Protein AF-0000000087654681 (afdb_homodimer)

Sequence (134 aa):
MSSDILIRLSTLETQLVHTNEKVKMREHVIEQLEEEIQAKEQLIYEQGHLIHILESENKFDEVSWHFMSSDILIRLSTLETQLVHTNEKVKMREHVIEQLEEEIQAKEQLIYEQGHLIHILESENKFDEVSWHF

pLDDT: mean 91.67, std 12.68, range [51.16, 98.94]
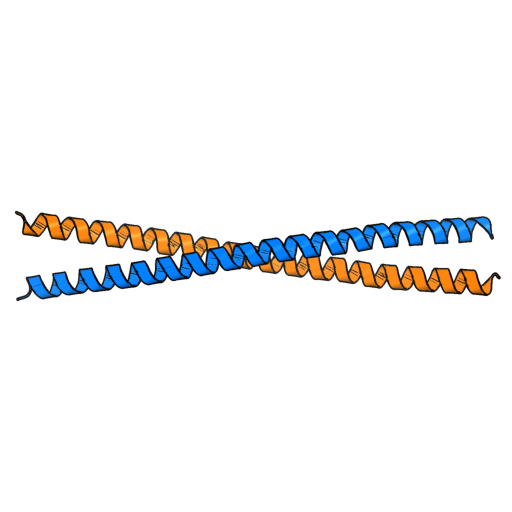
Solvent-accessible surface area (backbone atoms only — not comparable to full-atom values): 7148 Å² total; per-residue (Å²): 111,72,64,57,54,51,52,50,44,51,51,45,52,53,51,38,54,52,46,51,48,49,38,53,51,48,51,52,50,44,52,53,52,50,51,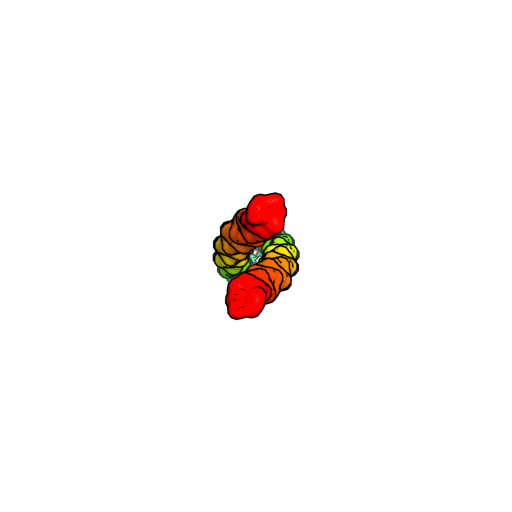49,44,50,55,50,51,51,50,44,50,54,48,50,52,50,45,52,55,51,55,56,55,52,54,53,53,57,54,54,71,76,98,110,70,64,57,53,51,51,48,44,52,50,46,53,52,50,38,54,52,46,52,49,50,37,54,51,46,52,51,50,43,53,52,50,52,52,50,45,51,55,51,52,51,50,44,50,54,48,50,51,51,44,52,55,51,53,54,55,52,55,53,51,58,51,54,70,73,99

Secondary structure (DSSP, 8-state):
-HHHHHHHHHHHHHHHHHHHHHHHHHHHHHHHHHHHHHHHHHHHHHHHHHHHHHHHHHHHHHHHHH-/-HHHHHHHHHHHHHHHHHHHHHHHHHHHHHHHHHHHHHHHHHHHHHHHHHHHHHHHHHHHHHHHHH-

Foldseek 3Di:
DVVVVVVVVVVVVVVVVVVVVVVVVVVVVVVVVVVVVVVVVVVVVVVVVVVVVVVVVVVVVVVVVVD/DVVVVVVVVVVVVVVVVVVVVVVVVVVVVVVVVVVVVVVVVVVVVVVVVVVVVVVVVVVVVVVVVVD

Organism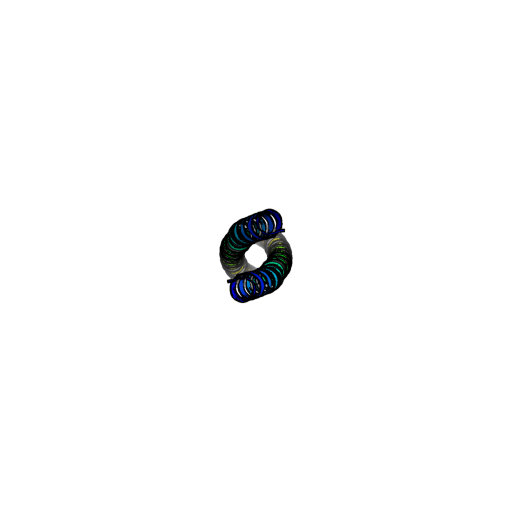: Ancylostoma caninum (NCBI:txid29170)

Radius of gyration: 29.36 Å; Cα contacts (8 Å, |Δi|>4): 73; chains: 2; bounding box: 16×93×55 Å

Structure (mmCIF, N/CA/C/O backbone):
data_AF-0000000087654681-model_v1
#
loop_
_entity.id
_entity.type
_entity.pdbx_description
1 polymer 'BMERB domain-containing protein'
#
loop_
_atom_site.group_PDB
_atom_site.id
_atom_site.type_symbol
_atom_site.label_atom_id
_atom_site.label_alt_id
_atom_site.label_comp_id
_atom_site.label_asym_id
_atom_site.label_entity_id
_atom_site.label_seq_id
_atom_site.pdbx_PDB_ins_code
_atom_site.Cartn_x
_atom_site.Cartn_y
_atom_site.Cartn_z
_atom_site.occupancy
_atom_site.B_iso_or_equiv
_atom_site.auth_seq_id
_atom_site.auth_comp_id
_atom_site.auth_asym_id
_atom_site.auth_atom_id
_atom_site.pdbx_PDB_model_num
ATOM 1 N N . MET A 1 1 ? 9.055 -44.219 -16.422 1 66.38 1 MET A N 1
ATOM 2 C CA . MET A 1 1 ? 8.695 -43.094 -17.266 1 66.38 1 MET A CA 1
ATOM 3 C C . MET A 1 1 ? 7.336 -42.531 -16.859 1 66.38 1 MET A C 1
ATOM 5 O O . MET A 1 1 ? 7.207 -41.312 -16.594 1 66.38 1 MET A O 1
ATOM 9 N N . SER A 1 2 ? 6.387 -43.406 -16.594 1 78.25 2 SER A N 1
ATOM 10 C CA . SER A 1 2 ? 5.031 -43 -16.25 1 78.25 2 SER A CA 1
ATOM 11 C C . SER A 1 2 ? 4.961 -42.469 -14.82 1 78.25 2 SER A C 1
ATOM 13 O O . SER A 1 2 ? 4.332 -41.438 -14.578 1 78.25 2 SER A O 1
ATOM 15 N N . SER A 1 3 ? 5.91 -43 -13.992 1 85.75 3 SER A N 1
ATOM 16 C CA . SER A 1 3 ? 5.879 -42.594 -12.594 1 85.75 3 SER A CA 1
ATOM 17 C C . SER A 1 3 ? 6.48 -41.219 -12.422 1 85.75 3 SER A C 1
ATOM 19 O O . SER A 1 3 ? 5.957 -40.375 -11.656 1 85.75 3 SER A O 1
ATOM 21 N N . ASP A 1 4 ? 7.445 -40.938 -13.234 1 89.19 4 ASP A N 1
ATOM 22 C CA . ASP A 1 4 ? 8.133 -39.656 -13.141 1 89.19 4 ASP A CA 1
ATOM 23 C C . ASP A 1 4 ? 7.219 -38.5 -13.586 1 89.19 4 ASP A C 1
ATOM 25 O O . ASP A 1 4 ? 7.211 -37.438 -12.977 1 89.19 4 ASP A O 1
ATOM 29 N N . ILE A 1 5 ? 6.492 -38.75 -14.586 1 92.31 5 ILE A N 1
ATOM 30 C CA . ILE A 1 5 ? 5.598 -37.75 -15.133 1 92.31 5 ILE A CA 1
ATOM 31 C C . ILE A 1 5 ? 4.488 -37.438 -14.133 1 92.31 5 ILE A C 1
ATOM 33 O O . ILE A 1 5 ? 4.074 -36.281 -13.977 1 92.31 5 ILE A O 1
ATOM 37 N N . LEU A 1 6 ? 4.039 -38.438 -13.516 1 92.25 6 LEU A N 1
ATOM 38 C CA . LEU A 1 6 ? 2.988 -38.281 -12.523 1 92.25 6 LEU A CA 1
ATOM 39 C C . LEU A 1 6 ? 3.5 -37.469 -11.32 1 92.25 6 LEU A C 1
ATOM 41 O O . LEU A 1 6 ? 2.768 -36.688 -10.742 1 92.25 6 LEU A O 1
ATOM 45 N N . ILE A 1 7 ? 4.691 -37.781 -10.891 1 95.25 7 ILE A N 1
ATOM 46 C CA . ILE A 1 7 ? 5.32 -37.062 -9.797 1 95.25 7 ILE A CA 1
ATOM 47 C C . ILE A 1 7 ? 5.48 -35.594 -10.172 1 95.25 7 ILE A C 1
ATOM 49 O O . ILE A 1 7 ? 5.188 -34.688 -9.375 1 95.25 7 ILE A O 1
ATOM 53 N N . ARG A 1 8 ? 5.906 -35.375 -11.398 1 96.38 8 ARG A N 1
ATOM 54 C CA . ARG A 1 8 ? 6.078 -34 -11.883 1 96.38 8 ARG A CA 1
ATOM 55 C C . ARG A 1 8 ? 4.742 -33.281 -11.93 1 96.38 8 ARG A C 1
ATOM 57 O O . ARG A 1 8 ? 4.66 -32.094 -11.555 1 96.38 8 ARG A O 1
ATOM 64 N N . LEU A 1 9 ? 3.785 -33.906 -12.352 1 95.88 9 LEU A N 1
ATOM 65 C CA . LEU A 1 9 ? 2.441 -33.344 -12.406 1 95.88 9 LEU A CA 1
ATOM 66 C C . LEU A 1 9 ? 1.966 -32.938 -11.016 1 95.88 9 LEU A C 1
ATOM 68 O O . LEU A 1 9 ? 1.479 -31.828 -10.82 1 95.88 9 L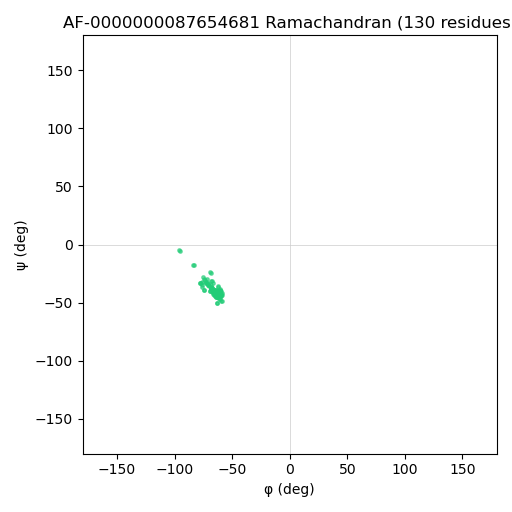EU A O 1
ATOM 72 N N . SER A 1 10 ? 2.129 -33.812 -10.109 1 95.88 10 SER A N 1
ATOM 73 C CA . SER A 1 10 ? 1.725 -33.562 -8.734 1 95.88 10 SER A CA 1
ATOM 74 C C . SER A 1 10 ? 2.49 -32.406 -8.133 1 95.88 10 SER A C 1
ATOM 76 O O . SER A 1 10 ? 1.916 -31.578 -7.422 1 95.88 10 SER A O 1
ATOM 78 N N . THR A 1 11 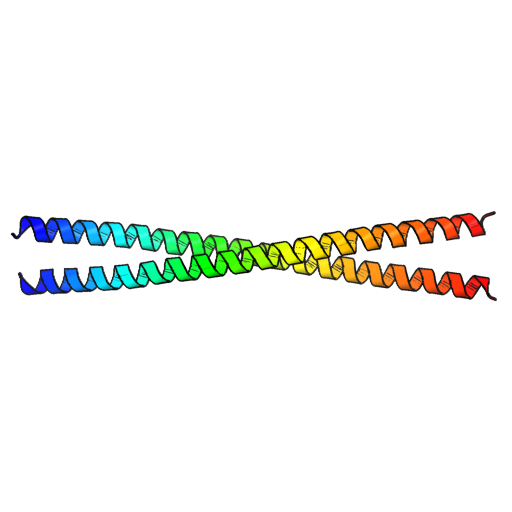? 3.738 -32.344 -8.43 1 97.81 11 THR A N 1
ATOM 79 C CA . THR A 1 11 ? 4.582 -31.25 -7.934 1 97.81 11 THR A CA 1
ATOM 80 C C . THR A 1 11 ? 4.121 -29.906 -8.492 1 97.81 11 THR A C 1
ATOM 82 O O . THR A 1 11 ? 4.004 -28.938 -7.746 1 97.81 11 THR A O 1
ATOM 85 N N . LEU A 1 12 ? 3.826 -29.875 -9.75 1 97.81 12 LEU A N 1
ATOM 86 C CA . LEU A 1 12 ? 3.383 -28.641 -10.391 1 97.81 12 LEU A CA 1
ATOM 87 C C . LEU A 1 12 ? 2.035 -28.188 -9.828 1 97.81 12 LEU A C 1
ATOM 89 O O . LEU A 1 12 ? 1.812 -27 -9.617 1 97.81 12 LEU A O 1
ATOM 93 N N . GLU A 1 13 ? 1.193 -29.125 -9.586 1 98.06 13 GLU A N 1
ATOM 94 C CA . GLU A 1 13 ? -0.108 -28.797 -9.008 1 98.06 13 GLU A CA 1
ATOM 95 C C . GLU A 1 13 ? 0.042 -28.188 -7.617 1 98.06 13 GLU A C 1
ATOM 97 O O . GLU A 1 13 ? -0.612 -27.188 -7.301 1 98.06 13 GLU A O 1
ATOM 102 N N . THR A 1 14 ? 0.874 -28.734 -6.84 1 98.62 14 THR A N 1
ATOM 103 C CA . THR A 1 14 ? 1.128 -28.234 -5.496 1 98.62 14 THR A CA 1
ATOM 104 C C . THR A 1 14 ? 1.744 -26.844 -5.547 1 98.62 14 THR A C 1
ATOM 106 O O . THR A 1 14 ? 1.347 -25.953 -4.793 1 98.62 14 THR A O 1
ATOM 109 N N . GLN A 1 15 ? 2.707 -26.625 -6.418 1 98.75 15 GLN A N 1
ATOM 110 C CA . GLN A 1 15 ? 3.336 -25.328 -6.582 1 98.75 15 GLN A CA 1
ATOM 111 C C . GLN A 1 15 ? 2.318 -24.266 -7.012 1 98.75 15 GLN A C 1
ATOM 113 O O . GLN A 1 15 ? 2.346 -23.141 -6.531 1 98.75 15 GLN A O 1
ATOM 118 N N . LEU A 1 16 ? 1.478 -24.734 -7.887 1 98.75 16 LEU A N 1
ATOM 119 C CA . LEU A 1 16 ? 0.467 -23.797 -8.375 1 98.75 16 LEU A CA 1
ATOM 120 C C . LEU A 1 16 ? -0.476 -23.375 -7.246 1 98.75 16 LEU A C 1
ATOM 122 O O . LEU A 1 16 ? -0.816 -22.203 -7.117 1 98.75 16 LEU A O 1
ATOM 126 N N . VAL A 1 17 ? -0.876 -24.266 -6.418 1 98.69 17 VAL A N 1
ATOM 127 C CA . VAL A 1 17 ? -1.729 -23.969 -5.273 1 98.69 17 VAL A CA 1
ATOM 128 C C . VAL A 1 17 ? -1.015 -22.984 -4.34 1 98.69 17 VAL A C 1
ATOM 130 O O . VAL A 1 17 ? -1.595 -21.984 -3.924 1 98.69 17 VAL A O 1
ATOM 133 N N . HIS A 1 18 ? 0.226 -23.234 -4.09 1 98.81 18 HIS A N 1
ATOM 134 C CA . HIS A 1 18 ? 1.007 -22.391 -3.189 1 98.81 18 HIS A CA 1
ATOM 135 C C . HIS A 1 18 ? 1.192 -20.984 -3.764 1 98.81 18 HIS A C 1
ATOM 137 O O . HIS A 1 18 ? 1.046 -20 -3.049 1 98.81 18 HIS A O 1
ATOM 143 N N . THR A 1 19 ? 1.454 -20.938 -4.977 1 98.88 19 THR A N 1
ATOM 144 C CA . THR A 1 19 ? 1.671 -19.641 -5.609 1 98.88 19 THR A CA 1
ATOM 145 C C . THR A 1 19 ? 0.372 -18.844 -5.664 1 98.88 19 THR A C 1
ATOM 147 O O . THR A 1 19 ? 0.38 -17.625 -5.488 1 98.88 19 THR A O 1
ATOM 150 N N . ASN A 1 20 ? -0.708 -19.516 -5.891 1 98.75 20 ASN A N 1
ATOM 151 C CA . ASN A 1 20 ? -2.004 -18.844 -5.844 1 98.75 20 ASN A CA 1
ATOM 152 C C . ASN A 1 20 ? -2.297 -18.281 -4.457 1 98.75 20 ASN A C 1
ATOM 154 O O . ASN A 1 20 ? -2.869 -17.188 -4.328 1 98.75 20 ASN A O 1
ATOM 158 N N . GLU A 1 21 ? -1.883 -18.969 -3.498 1 98.81 21 GLU A N 1
ATOM 159 C CA . GLU A 1 21 ? -2.039 -18.469 -2.135 1 98.81 21 GLU A CA 1
ATOM 160 C C . GLU A 1 21 ? -1.196 -17.219 -1.905 1 98.81 21 GLU A C 1
ATOM 162 O O . GLU A 1 21 ? -1.64 -16.281 -1.242 1 98.81 21 GLU A O 1
ATOM 167 N N . LYS A 1 22 ? -0.077 -17.188 -2.408 1 98.88 22 LYS A N 1
ATOM 168 C CA . LYS A 1 22 ? 0.784 -16.016 -2.318 1 98.88 22 LYS A CA 1
ATOM 169 C C . LYS A 1 22 ? 0.131 -14.805 -2.979 1 98.88 22 LYS A C 1
ATOM 171 O O . LYS A 1 22 ? 0.205 -13.695 -2.457 1 98.88 22 LYS A O 1
ATOM 176 N N . VAL A 1 23 ? -0.474 -15.062 -4.074 1 98.88 23 VAL A N 1
ATOM 177 C CA . VAL A 1 23 ? -1.18 -13.992 -4.77 1 98.88 23 VAL A CA 1
ATOM 178 C C . VAL A 1 23 ? -2.281 -13.43 -3.875 1 98.88 23 VAL A C 1
ATOM 180 O O . VAL A 1 23 ? -2.387 -12.211 -3.699 1 98.88 23 VAL A O 1
ATOM 183 N N . LYS A 1 24 ? -2.979 -14.328 -3.328 1 98.81 24 LYS A N 1
ATOM 184 C CA . LYS A 1 24 ? -4.078 -13.914 -2.461 1 98.81 24 LYS A CA 1
ATOM 185 C C . LYS A 1 24 ? -3.566 -13.133 -1.257 1 98.81 24 LYS A C 1
ATOM 187 O O . LYS A 1 24 ? -4.16 -12.125 -0.871 1 98.81 24 LYS A O 1
ATOM 192 N N . MET A 1 25 ? -2.527 -13.562 -0.736 1 98.88 25 MET A N 1
ATOM 193 C CA . MET A 1 25 ? -1.932 -12.883 0.413 1 98.88 25 MET A CA 1
ATOM 194 C C . MET A 1 25 ? -1.459 -11.484 0.038 1 98.88 25 MET A C 1
ATOM 196 O O . MET A 1 25 ? -1.714 -10.523 0.765 1 98.88 25 MET A O 1
ATOM 200 N N . ARG A 1 26 ? -0.895 -11.359 -1.001 1 98.88 26 ARG A N 1
ATOM 201 C CA . ARG A 1 26 ? -0.402 -10.055 -1.438 1 98.88 26 ARG A CA 1
ATOM 202 C C . ARG A 1 26 ? -1.558 -9.117 -1.766 1 98.88 26 ARG A C 1
ATOM 204 O O . ARG A 1 26 ? -1.483 -7.914 -1.499 1 98.88 26 ARG A O 1
ATOM 211 N N . GLU A 1 27 ? -2.613 -9.656 -2.332 1 98.88 27 GLU A N 1
ATOM 212 C CA . GLU A 1 27 ? -3.811 -8.859 -2.586 1 98.88 27 GLU A CA 1
ATOM 213 C C . GLU A 1 27 ? -4.391 -8.305 -1.288 1 98.88 27 GLU A C 1
ATOM 215 O O . GLU A 1 27 ? -4.797 -7.141 -1.229 1 98.88 27 GLU A O 1
ATOM 220 N N . HIS A 1 28 ? -4.371 -9.086 -0.277 1 98.88 28 HIS A N 1
ATOM 221 C CA . HIS A 1 28 ? -4.844 -8.648 1.03 1 98.88 28 HIS A CA 1
ATOM 222 C C . HIS A 1 28 ? -3.949 -7.551 1.601 1 98.88 28 HIS A C 1
ATOM 224 O O . HIS A 1 28 ? -4.445 -6.559 2.141 1 98.88 28 HIS A O 1
ATOM 230 N N . VAL A 1 29 ? -2.674 -7.672 1.443 1 98.94 29 VAL A N 1
ATOM 231 C CA . VAL A 1 29 ? -1.722 -6.668 1.901 1 98.94 29 VAL A CA 1
ATOM 232 C C . VAL A 1 29 ? -1.954 -5.355 1.154 1 98.94 29 VAL A C 1
ATOM 234 O O . VAL A 1 29 ? -1.966 -4.281 1.762 1 98.94 29 VAL A O 1
ATOM 237 N N . ILE A 1 30 ? -2.16 -5.434 -0.111 1 98.94 30 ILE A N 1
ATOM 238 C CA . ILE A 1 30 ? -2.41 -4.254 -0.933 1 98.94 30 ILE A CA 1
ATOM 239 C C . ILE A 1 30 ? -3.652 -3.527 -0.426 1 98.94 30 ILE A C 1
ATOM 241 O O . ILE A 1 30 ? -3.645 -2.303 -0.278 1 98.94 30 ILE A O 1
ATOM 245 N N . GLU A 1 31 ? -4.633 -4.324 -0.146 1 98.94 31 GLU A N 1
ATOM 246 C CA . GLU A 1 31 ? -5.859 -3.734 0.378 1 98.94 31 GLU A CA 1
ATOM 247 C C . GLU A 1 31 ? -5.605 -3.004 1.693 1 98.94 31 GLU A C 1
ATOM 249 O O . GLU A 1 31 ? -6.109 -1.897 1.902 1 98.94 31 GLU A O 1
ATOM 254 N N . GLN A 1 32 ? -4.832 -3.574 2.555 1 98.94 32 GLN A N 1
ATOM 255 C CA . GLN A 1 32 ? -4.508 -2.969 3.842 1 98.94 32 GLN A CA 1
ATOM 256 C C . GLN A 1 32 ? -3.701 -1.687 3.658 1 98.94 32 GLN A C 1
ATOM 258 O O . GLN A 1 32 ? -3.951 -0.688 4.336 1 98.94 32 GLN A O 1
ATOM 263 N N . LEU A 1 33 ? -2.834 -1.744 2.76 1 98.94 33 LEU A N 1
ATOM 264 C CA . LEU A 1 33 ? -1.997 -0.577 2.498 1 98.94 33 LEU A CA 1
ATOM 265 C C . LEU A 1 33 ? -2.818 0.556 1.893 1 98.94 33 LEU A C 1
ATOM 267 O O . LEU A 1 33 ? -2.607 1.726 2.221 1 98.94 33 LEU A O 1
ATOM 271 N N . GLU A 1 34 ? -3.723 0.225 1.055 1 98.94 34 GLU A N 1
ATOM 272 C CA . GLU A 1 34 ? -4.613 1.226 0.475 1 98.94 34 GLU A CA 1
ATOM 273 C C . GLU A 1 34 ? -5.48 1.881 1.548 1 98.94 34 GLU A C 1
ATOM 275 O O . GLU A 1 34 ? -5.707 3.092 1.513 1 98.94 34 GLU A O 1
ATOM 280 N N . GLU A 1 35 ? -5.969 1.153 2.5 1 98.94 35 GLU A N 1
ATOM 281 C CA . GLU A 1 35 ? -6.734 1.697 3.617 1 98.94 35 GLU A CA 1
ATOM 282 C C . GLU A 1 35 ? -5.887 2.648 4.457 1 98.94 35 GLU A C 1
ATOM 284 O O . GLU A 1 35 ? -6.363 3.705 4.875 1 98.94 35 GLU A O 1
ATOM 289 N N . GLU A 1 36 ? -4.707 2.248 4.676 1 98.94 36 GLU A N 1
ATOM 290 C CA . GLU A 1 36 ? -3.789 3.1 5.426 1 98.94 36 GLU A CA 1
ATOM 291 C C . GLU A 1 36 ? -3.539 4.418 4.695 1 98.94 36 GLU A C 1
ATOM 293 O O . GLU A 1 36 ? -3.508 5.48 5.32 1 98.94 36 GLU A O 1
ATOM 298 N N . ILE A 1 37 ? -3.357 4.367 3.451 1 98.94 37 ILE A N 1
ATOM 299 C CA . ILE A 1 37 ? -3.129 5.562 2.643 1 98.94 37 ILE A CA 1
ATOM 300 C C . ILE A 1 37 ? -4.34 6.488 2.742 1 98.94 37 ILE A C 1
ATOM 302 O O . ILE A 1 37 ? -4.188 7.703 2.904 1 98.94 37 ILE A O 1
ATOM 306 N N . GLN A 1 38 ? -5.496 5.914 2.711 1 98.88 38 GLN A N 1
ATOM 307 C CA . GLN A 1 38 ? -6.715 6.711 2.832 1 98.88 38 GLN A CA 1
ATOM 308 C C . GLN A 1 38 ? -6.781 7.406 4.188 1 98.88 38 GLN A C 1
ATOM 310 O O . GLN A 1 38 ? -7.156 8.578 4.273 1 98.88 38 GLN A O 1
ATOM 315 N N . ALA A 1 39 ? -6.488 6.738 5.238 1 98.94 39 ALA A N 1
ATOM 316 C CA . ALA A 1 39 ? -6.492 7.324 6.578 1 98.94 39 ALA A CA 1
ATOM 317 C C . ALA A 1 39 ? -5.484 8.469 6.68 1 98.94 39 ALA A C 1
ATOM 319 O O . ALA A 1 39 ? -5.781 9.516 7.266 1 98.94 39 ALA A O 1
ATOM 320 N N . LYS A 1 40 ? -4.363 8.219 6.055 1 98.94 40 LYS A N 1
ATOM 321 C CA . LYS A 1 40 ? -3.326 9.242 6.102 1 98.94 40 LYS A CA 1
ATOM 322 C C . LYS A 1 40 ? -3.715 10.453 5.258 1 98.94 40 LYS A C 1
ATOM 324 O O . LYS A 1 40 ? -3.432 11.594 5.633 1 98.94 40 LYS A O 1
ATOM 329 N N . GLU A 1 41 ? -4.398 10.234 4.152 1 98.94 41 GLU A N 1
ATOM 330 C CA . GLU A 1 41 ? -4.918 11.328 3.336 1 98.94 41 GLU A CA 1
ATOM 331 C C . GLU A 1 41 ? -5.922 12.172 4.117 1 98.94 41 GLU A C 1
ATOM 333 O O . GLU A 1 41 ? -5.914 13.398 4.027 1 98.94 41 GLU A O 1
ATOM 338 N N . GLN A 1 42 ? -6.758 11.578 4.875 1 98.88 42 GLN A N 1
ATOM 339 C CA . GLN A 1 42 ? -7.719 12.289 5.711 1 98.88 42 GLN A CA 1
ATOM 340 C C . GLN A 1 42 ? -7.008 13.141 6.758 1 98.88 42 GLN A C 1
ATOM 342 O O . GLN A 1 42 ? -7.371 14.305 6.973 1 98.88 42 GLN A O 1
ATOM 347 N N . LEU A 1 43 ? -6.012 12.602 7.352 1 98.88 43 LEU A N 1
ATOM 348 C CA . LEU A 1 43 ? -5.242 13.32 8.367 1 98.88 43 LEU A CA 1
ATOM 349 C C . LEU A 1 43 ? -4.535 14.523 7.754 1 98.88 43 LEU A C 1
ATOM 351 O O . LEU A 1 43 ? -4.535 15.609 8.336 1 98.88 43 LEU A O 1
ATOM 355 N N . ILE A 1 44 ? -3.965 14.359 6.613 1 98.94 44 ILE A N 1
ATOM 356 C CA . ILE A 1 44 ? -3.297 15.438 5.895 1 98.94 44 ILE A CA 1
ATOM 357 C C . ILE A 1 44 ? -4.293 16.562 5.602 1 98.94 44 ILE A C 1
ATOM 359 O O . ILE A 1 44 ? -3.988 17.734 5.793 1 98.94 44 ILE A O 1
ATOM 363 N N . TYR A 1 45 ? -5.426 16.188 5.199 1 98.94 45 TYR A N 1
ATOM 364 C CA . TYR A 1 45 ? -6.48 17.141 4.898 1 98.94 45 TYR A CA 1
ATOM 365 C C . TYR A 1 45 ? -6.887 17.922 6.148 1 98.94 45 TYR A C 1
ATOM 367 O O . TYR A 1 45 ? -6.98 19.141 6.121 1 98.94 45 TYR A O 1
ATOM 375 N N . GLU A 1 46 ? -7.16 17.25 7.199 1 98.88 46 GLU A N 1
ATOM 376 C CA . GLU A 1 46 ? -7.578 17.859 8.461 1 98.88 46 GLU A CA 1
ATOM 377 C C . GLU A 1 46 ? -6.504 18.797 9 1 98.88 46 GLU A C 1
ATOM 379 O O . GLU A 1 46 ? -6.809 19.922 9.422 1 98.88 46 GLU A O 1
ATOM 384 N N . GLN A 1 47 ? -5.266 18.359 8.922 1 98.81 47 GLN A N 1
ATOM 385 C CA . GLN A 1 47 ? -4.156 19.203 9.367 1 98.81 47 GLN A CA 1
ATOM 386 C C . GLN A 1 47 ? -4.008 20.438 8.484 1 98.81 47 GLN A C 1
ATOM 388 O O . GLN A 1 47 ? -3.732 21.531 8.977 1 98.81 47 GLN A O 1
ATOM 393 N N . GLY A 1 48 ? -4.207 20.141 7.211 1 98.69 48 GLY A N 1
ATOM 394 C CA . GLY A 1 48 ? -4.184 21.266 6.293 1 98.69 48 GLY A CA 1
ATOM 395 C C . GLY A 1 48 ? -5.25 22.297 6.59 1 98.69 48 GLY A C 1
ATOM 396 O O . GLY A 1 48 ? -4.988 23.5 6.543 1 98.69 48 GLY A O 1
ATOM 397 N N . HIS A 1 49 ? -6.418 21.875 6.934 1 98.56 49 HIS A N 1
ATOM 398 C CA . HIS A 1 49 ? -7.512 22.766 7.301 1 98.56 49 HIS A CA 1
ATOM 399 C C . HIS A 1 49 ? -7.191 23.531 8.578 1 98.56 49 HIS A C 1
ATOM 401 O O . HIS A 1 49 ? -7.398 24.734 8.656 1 98.56 49 HIS A O 1
ATOM 407 N N . LEU A 1 50 ? -6.652 22.828 9.508 1 98.44 50 LEU A N 1
ATOM 408 C CA . LEU A 1 50 ? -6.281 23.453 10.781 1 98.44 50 LEU A CA 1
ATOM 409 C C . LEU A 1 50 ? -5.207 24.516 10.57 1 98.44 50 LEU A C 1
ATOM 411 O O . LEU A 1 50 ? -5.273 25.594 11.164 1 98.44 50 LEU A O 1
ATOM 415 N N . ILE A 1 51 ? -4.258 24.281 9.734 1 98.19 51 ILE A N 1
ATOM 416 C CA . ILE A 1 51 ? -3.197 25.234 9.422 1 98.19 51 ILE A CA 1
ATOM 417 C C . ILE A 1 51 ? -3.799 26.484 8.812 1 98.19 51 ILE A C 1
ATOM 419 O O . ILE A 1 51 ? -3.42 27.609 9.172 1 98.19 51 ILE A O 1
ATOM 423 N N . HIS A 1 52 ? -4.77 26.266 7.973 1 97.38 52 HIS A N 1
ATOM 424 C CA . HIS A 1 52 ? -5.434 27.406 7.344 1 97.38 52 HIS A CA 1
ATOM 425 C C . HIS A 1 52 ? -6.141 28.281 8.383 1 97.38 52 HIS A C 1
ATOM 427 O O . HIS A 1 52 ? -6.043 29.5 8.336 1 97.38 52 HIS A O 1
ATOM 433 N N . ILE A 1 53 ? -6.82 27.641 9.289 1 96.56 53 ILE A N 1
ATOM 434 C CA . ILE A 1 53 ? -7.527 28.359 10.344 1 96.56 53 ILE A CA 1
ATOM 435 C C . ILE A 1 53 ? -6.531 29.125 11.211 1 96.56 53 ILE A C 1
ATOM 437 O O . ILE A 1 53 ? -6.711 30.312 11.477 1 96.56 53 ILE A O 1
ATOM 441 N N . LEU A 1 54 ? -5.414 28.547 11.508 1 93.94 54 LEU A N 1
ATOM 442 C CA . LEU A 1 54 ? -4.418 29.141 12.398 1 93.94 54 LEU A CA 1
ATOM 443 C C . LEU A 1 54 ? -3.699 30.297 11.711 1 93.94 54 LEU A C 1
ATOM 445 O O . LEU A 1 54 ? -3.393 31.312 12.352 1 93.94 54 LEU A O 1
ATOM 449 N N . GLU A 1 55 ? -3.506 30.219 10.43 1 92 55 GLU A N 1
ATOM 450 C CA . GLU A 1 55 ? -2.857 31.281 9.68 1 92 55 GLU A CA 1
ATOM 451 C C . GLU A 1 55 ? -3.771 32.5 9.539 1 92 55 GLU A C 1
ATOM 453 O O . GLU A 1 55 ? -3.307 33.656 9.578 1 92 55 GLU A O 1
ATOM 458 N N . SER A 1 56 ? -5.043 32.312 9.469 1 87.81 56 SER A N 1
ATOM 459 C CA . SER A 1 56 ? -6.016 33.375 9.344 1 87.81 56 SER A CA 1
ATOM 460 C C . SER A 1 56 ? -6.184 34.125 10.656 1 87.81 56 SER A C 1
ATOM 462 O O . SER A 1 56 ? -6.34 35.375 10.664 1 87.81 56 SER A O 1
ATOM 464 N N . GLU A 1 57 ? -6.043 33.625 11.742 1 82.25 57 GLU A N 1
ATOM 465 C CA . GLU A 1 57 ? -6.145 34.219 13.062 1 82.25 57 GLU A CA 1
ATOM 466 C C . GLU A 1 57 ? -4.914 35.094 13.375 1 82.25 57 GLU A C 1
ATOM 468 O O . GLU A 1 57 ? -5.031 36.156 13.977 1 82.25 57 GLU A O 1
ATOM 473 N N . ASN A 1 58 ? -3.877 34.594 12.961 1 80.06 58 ASN A N 1
ATOM 474 C CA . ASN A 1 58 ? -2.641 35.312 13.188 1 80.06 58 ASN A CA 1
ATOM 475 C C . ASN A 1 58 ? -2.578 36.594 12.328 1 80.06 58 ASN A C 1
ATOM 477 O O . ASN A 1 58 ? -2.059 37.625 12.766 1 80.06 58 ASN A O 1
ATOM 481 N N . LYS A 1 59 ? -3.07 36.594 11.195 1 75 59 LYS A N 1
ATOM 482 C CA . LYS A 1 59 ? -3.092 37.75 10.312 1 75 59 LYS A CA 1
ATOM 483 C C . LYS A 1 59 ? -4.016 38.844 10.867 1 75 59 LYS A C 1
ATOM 485 O O . LYS A 1 59 ? -3.707 40.031 10.781 1 75 59 LYS A O 1
ATOM 490 N N . PHE A 1 60 ? -5.074 38.531 11.445 1 70.69 60 PHE A N 1
ATOM 491 C CA . PHE A 1 60 ? -6.016 39.469 12.039 1 70.69 60 PHE A CA 1
ATOM 492 C C . PHE A 1 60 ? -5.402 40.156 13.25 1 70.69 60 PHE A C 1
ATOM 494 O O . PHE A 1 60 ? -5.602 41.344 13.461 1 70.69 60 PHE A O 1
ATOM 501 N N . ASP A 1 61 ? -4.621 39.594 13.922 1 67.25 61 ASP A N 1
ATOM 502 C CA . ASP A 1 61 ? -3.977 40.156 15.102 1 67.25 61 ASP A CA 1
ATOM 503 C C . ASP A 1 61 ? -2.887 41.125 14.711 1 67.25 61 ASP A C 1
ATOM 505 O O . ASP A 1 61 ? -2.709 42.156 15.367 1 67.25 61 ASP A O 1
ATOM 509 N N . GLU A 1 62 ? -2.295 40.812 13.695 1 64.25 62 GLU A N 1
ATOM 510 C CA . GLU A 1 62 ? -1.26 41.719 13.227 1 64.25 62 GLU A CA 1
ATOM 511 C C . GLU A 1 62 ? -1.866 43.031 12.742 1 64.25 62 GLU A C 1
ATOM 513 O O . GLU A 1 62 ? -1.307 44.094 12.977 1 64.25 62 GLU A O 1
ATOM 518 N N . VAL A 1 63 ? -3.037 42.969 12.148 1 65.94 63 VAL A N 1
ATOM 519 C CA . VAL A 1 63 ? -3.688 44.156 11.625 1 65.94 63 VAL A CA 1
ATOM 520 C C . VAL A 1 63 ? -4.305 44.969 12.766 1 65.94 63 VAL A C 1
ATOM 522 O O . VAL A 1 63 ? -4.297 46.188 12.75 1 65.94 63 VAL A O 1
ATOM 525 N N . SER A 1 64 ? -4.742 44.281 13.766 1 62.81 64 SER A N 1
ATOM 526 C CA . SER A 1 64 ? -5.371 44.969 14.898 1 62.81 64 SER A CA 1
ATOM 527 C C . SER A 1 64 ? -4.359 45.781 15.68 1 62.81 64 SER A C 1
ATOM 529 O O . SER A 1 64 ? -4.703 46.844 16.234 1 62.81 64 SER A O 1
ATOM 531 N N . TRP A 1 65 ? -3.088 45.438 15.609 1 59.38 65 TRP A N 1
ATOM 532 C CA . TRP A 1 65 ? -2.088 46.188 16.344 1 59.38 65 TRP A CA 1
ATOM 533 C C . TRP A 1 65 ? -1.653 47.438 15.547 1 59.38 65 TRP A C 1
ATOM 535 O O . TRP A 1 65 ? -1.063 48.344 16.109 1 59.38 65 TRP A O 1
ATOM 545 N N . HIS A 1 66 ? -1.925 47.406 14.367 1 54.88 66 HIS A N 1
ATOM 546 C CA . HIS A 1 66 ? -1.468 48.531 13.578 1 54.88 66 HIS A CA 1
ATOM 547 C C . HIS A 1 66 ? -2.564 49.594 13.438 1 54.88 66 HIS A C 1
ATOM 549 O O . HIS A 1 66 ? -2.352 50.625 12.828 1 54.88 66 HIS A O 1
ATOM 555 N N . PHE A 1 67 ? -3.764 49.25 13.953 1 51.16 67 PHE A N 1
ATOM 556 C CA . PHE A 1 67 ? -4.738 50.344 14.078 1 51.16 67 PHE A CA 1
ATOM 557 C C . PHE A 1 67 ? -5.004 50.656 15.539 1 51.16 67 PHE A C 1
ATOM 559 O O . PHE A 1 67 ? -5.023 49.781 16.391 1 51.16 67 PHE A O 1
ATOM 566 N N . MET B 1 1 ? -3.531 -41.469 -23.797 1 67.44 1 MET B N 1
ATOM 567 C CA . MET B 1 1 ? -3.238 -41.375 -22.375 1 67.44 1 MET B CA 1
ATOM 568 C C . MET B 1 1 ? -1.959 -40.594 -22.141 1 67.44 1 MET B C 1
ATOM 570 O O . MET B 1 1 ? -1.956 -39.625 -21.375 1 67.44 1 MET B O 1
ATOM 574 N N . SER B 1 2 ? -0.932 -40.875 -22.906 1 78.81 2 SER B N 1
ATOM 575 C CA . SER B 1 2 ? 0.365 -40.219 -22.766 1 78.81 2 SER B CA 1
ATOM 576 C C . SER B 1 2 ? 0.317 -38.781 -23.25 1 78.81 2 SER B C 1
ATOM 578 O O . SER B 1 2 ? 0.831 -37.875 -22.594 1 78.81 2 SER B O 1
ATOM 580 N N . SER B 1 3 ? -0.611 -38.594 -24.25 1 85.75 3 SER B N 1
ATOM 581 C CA . SER B 1 3 ? -0.69 -37.25 -24.828 1 85.75 3 SER B CA 1
ATOM 582 C C . SER B 1 3 ? -1.433 -36.281 -23.906 1 85.75 3 SER B C 1
ATOM 584 O O . SER B 1 3 ? -1.033 -35.125 -23.75 1 85.75 3 SER B O 1
ATOM 586 N N . ASP B 1 4 ? -2.391 -36.844 -23.219 1 89.19 4 ASP B N 1
ATOM 587 C CA . ASP B 1 4 ? -3.205 -36.031 -22.328 1 89.19 4 ASP B CA 1
ATOM 588 C C . ASP B 1 4 ? -2.391 -35.562 -21.125 1 89.19 4 ASP B C 1
ATOM 590 O O . ASP B 1 4 ? -2.521 -34.406 -20.703 1 89.19 4 ASP B O 1
ATOM 594 N N . ILE B 1 5 ? -1.585 -36.406 -20.625 1 92.44 5 ILE B N 1
ATOM 595 C CA . ILE B 1 5 ? -0.768 -36.094 -19.469 1 92.44 5 ILE B 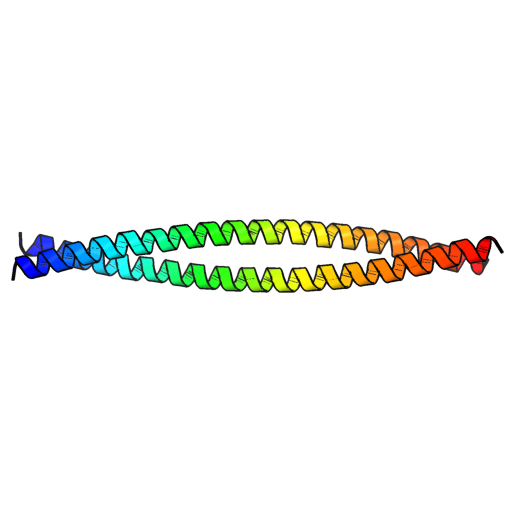CA 1
ATOM 596 C C . ILE B 1 5 ? 0.253 -35.031 -19.828 1 92.44 5 ILE B C 1
ATOM 598 O O . ILE B 1 5 ? 0.536 -34.125 -19.031 1 92.44 5 ILE B O 1
ATOM 602 N N . LEU B 1 6 ? 0.765 -35.156 -20.984 1 92.31 6 LEU B N 1
ATOM 603 C CA . LEU B 1 6 ? 1.743 -34.156 -21.438 1 92.31 6 LEU B CA 1
ATOM 604 C C . LEU B 1 6 ? 1.097 -32.812 -21.641 1 92.31 6 LEU B C 1
ATOM 606 O O . LEU B 1 6 ? 1.711 -31.766 -21.344 1 92.31 6 LEU B O 1
ATOM 610 N N . ILE B 1 7 ? -0.078 -32.781 -22.188 1 95.25 7 ILE B N 1
ATOM 611 C CA . ILE B 1 7 ? -0.831 -31.547 -22.375 1 95.25 7 ILE B CA 1
ATOM 612 C C . ILE B 1 7 ? -1.12 -30.922 -21.016 1 95.25 7 ILE B C 1
ATOM 614 O O . ILE B 1 7 ? -0.959 -29.719 -20.828 1 95.25 7 ILE B O 1
ATOM 618 N N . ARG B 1 8 ? -1.494 -31.75 -20.078 1 96.38 8 ARG B N 1
ATOM 619 C CA . ARG B 1 8 ? -1.778 -31.281 -18.719 1 96.38 8 ARG B CA 1
ATOM 620 C C . ARG B 1 8 ? -0.523 -30.703 -18.078 1 96.38 8 ARG B C 1
ATOM 622 O O . ARG B 1 8 ? -0.577 -29.672 -17.422 1 96.38 8 ARG B O 1
ATOM 629 N N . LEU B 1 9 ? 0.51 -31.344 -18.25 1 95.88 9 LEU B N 1
ATOM 630 C CA . LEU B 1 9 ? 1.791 -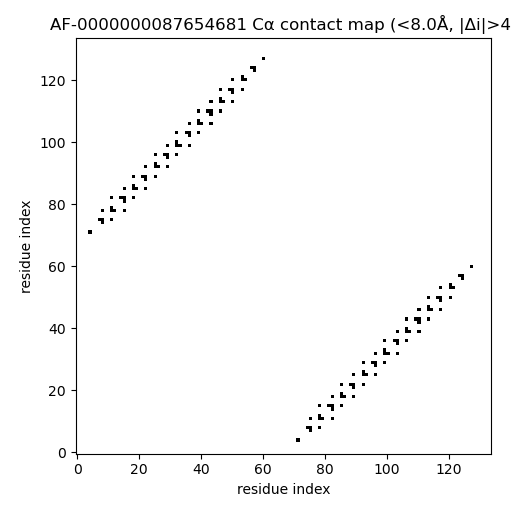30.891 -17.734 1 95.88 9 LEU B CA 1
ATOM 631 C C . LEU B 1 9 ? 2.148 -29.516 -18.297 1 95.88 9 LEU B C 1
ATOM 633 O O . LEU B 1 9 ? 2.508 -28.609 -17.547 1 95.88 9 LEU B O 1
ATOM 637 N N . SER B 1 10 ? 2.027 -29.406 -19.547 1 95.94 10 SER B N 1
ATOM 638 C CA . SER B 1 10 ? 2.33 -28.156 -20.234 1 95.94 10 SER B CA 1
ATOM 639 C C . SER B 1 10 ? 1.422 -27.016 -19.75 1 95.94 10 SER B C 1
ATOM 641 O O . SER B 1 10 ? 1.876 -25.891 -19.547 1 95.94 10 SER B O 1
ATOM 643 N N . THR B 1 11 ? 0.197 -27.328 -19.562 1 97.88 11 THR B N 1
ATOM 644 C CA . THR B 1 11 ? -0.776 -26.359 -19.094 1 97.88 11 THR B CA 1
ATOM 645 C C . THR B 1 11 ? -0.426 -25.875 -17.688 1 97.88 11 THR B C 1
ATOM 647 O O . THR B 1 11 ? -0.447 -24.672 -17.406 1 97.88 11 THR B O 1
ATOM 650 N N . LEU B 1 12 ? -0.078 -26.797 -16.828 1 97.88 12 LEU B N 1
ATOM 651 C CA . LEU B 1 12 ? 0.27 -26.469 -15.453 1 97.88 12 LEU B CA 1
ATOM 652 C C . LEU B 1 12 ? 1.537 -25.609 -15.406 1 97.88 12 LEU B C 1
ATOM 654 O O . LEU B 1 12 ? 1.627 -24.672 -14.625 1 97.88 12 LEU B O 1
ATOM 658 N N . GLU B 1 13 ? 2.451 -25.922 -16.234 1 98.06 13 GLU B N 1
ATOM 659 C CA . GLU B 1 13 ? 3.684 -25.141 -16.312 1 98.06 13 GLU B CA 1
ATOM 660 C C . GLU B 1 13 ? 3.406 -23.703 -16.734 1 98.06 13 GLU B C 1
ATOM 662 O O . GLU B 1 13 ? 3.939 -22.766 -16.141 1 98.06 13 GLU B O 1
ATOM 667 N N . THR B 1 14 ? 2.594 -23.547 -17.703 1 98.62 14 THR B N 1
ATOM 668 C CA . THR B 1 14 ? 2.227 -22.219 -18.188 1 98.62 14 THR B CA 1
ATOM 669 C C . THR B 1 14 ? 1.477 -21.438 -17.109 1 98.62 14 THR B C 1
ATOM 671 O O . THR B 1 14 ? 1.748 -20.25 -16.891 1 98.62 14 THR B O 1
ATOM 674 N N . GLN B 1 15 ? 0.538 -22.062 -16.453 1 98.75 15 GLN B N 1
ATOM 675 C CA . GLN B 1 15 ? -0.213 -21.438 -15.367 1 98.75 15 GLN B CA 1
ATOM 676 C C . GLN B 1 15 ? 0.713 -20.984 -14.242 1 98.75 15 GLN B C 1
ATOM 678 O O . GLN B 1 15 ? 0.548 -19.906 -13.688 1 98.75 15 GLN B O 1
ATOM 683 N N . LEU B 1 16 ? 1.635 -21.859 -13.984 1 98.69 16 LEU B N 1
ATOM 684 C CA . LEU B 1 16 ? 2.566 -21.531 -12.906 1 98.69 16 LEU B CA 1
ATOM 685 C C . LEU B 1 16 ? 3.406 -20.312 -13.266 1 98.69 16 LEU B C 1
ATOM 687 O O . LEU B 1 16 ? 3.623 -19.422 -12.43 1 98.69 16 LEU B O 1
ATOM 691 N N . VAL B 1 17 ? 3.867 -20.203 -14.461 1 98.69 17 VAL B N 1
ATOM 692 C CA . VAL B 1 17 ? 4.629 -19.047 -14.922 1 98.69 17 VAL B CA 1
ATOM 693 C C . VAL B 1 17 ? 3.775 -17.781 -14.797 1 98.69 17 VAL B C 1
ATOM 695 O O . VAL B 1 17 ? 4.23 -16.766 -14.266 1 98.69 17 VAL B O 1
ATOM 698 N N . HIS B 1 18 ? 2.564 -17.875 -15.203 1 98.81 18 HIS B N 1
ATOM 699 C CA . HIS B 1 18 ? 1.662 -16.719 -15.164 1 98.81 18 HIS B CA 1
ATOM 700 C C . HIS B 1 18 ? 1.362 -16.297 -13.734 1 98.81 18 HIS B C 1
ATOM 702 O O . HIS B 1 18 ? 1.372 -15.109 -13.422 1 98.81 18 HIS B O 1
ATOM 708 N N . THR B 1 19 ? 1.134 -17.219 -12.93 1 98.88 19 THR B N 1
ATOM 709 C CA . THR B 1 19 ? 0.815 -16.922 -11.539 1 98.88 19 THR B CA 1
ATOM 710 C C . THR B 1 19 ? 2.027 -16.328 -10.828 1 98.88 19 THR B C 1
ATOM 712 O O . THR B 1 19 ? 1.889 -15.422 -10 1 98.88 19 THR B O 1
ATOM 715 N N . ASN B 1 20 ? 3.176 -16.812 -11.141 1 98.75 20 ASN B N 1
ATOM 716 C CA . ASN B 1 20 ? 4.395 -16.219 -10.594 1 98.75 20 ASN B CA 1
ATOM 717 C C . ASN B 1 20 ? 4.562 -14.773 -11.039 1 98.75 20 ASN B C 1
ATOM 719 O O . ASN B 1 20 ? 5.016 -13.93 -10.258 1 98.75 20 ASN B O 1
ATOM 723 N N . GLU B 1 21 ? 4.184 -14.516 -12.203 1 98.81 21 GLU B N 1
ATOM 724 C CA . GLU B 1 21 ? 4.223 -13.141 -12.688 1 98.81 21 GLU B CA 1
ATOM 725 C C . GLU B 1 21 ? 3.246 -12.258 -11.914 1 98.81 21 GLU B C 1
ATOM 727 O O . GLU B 1 21 ? 3.559 -11.109 -11.594 1 98.81 21 GLU B O 1
ATOM 732 N N . LYS B 1 22 ? 2.154 -12.734 -11.617 1 98.88 22 LYS B N 1
ATOM 733 C CA . LYS B 1 22 ? 1.177 -12.008 -10.812 1 98.88 22 LYS B CA 1
ATOM 734 C C . LYS B 1 22 ? 1.734 -11.688 -9.43 1 98.88 22 LYS B C 1
ATOM 736 O O . LYS B 1 22 ? 1.524 -10.586 -8.914 1 98.88 22 LYS B O 1
ATOM 741 N N . VAL B 1 23 ? 2.424 -12.625 -8.898 1 98.88 23 VAL B N 1
ATOM 742 C CA . VAL B 1 23 ? 3.051 -12.406 -7.598 1 98.88 23 VAL B CA 1
ATOM 743 C C . VAL B 1 23 ? 4.051 -11.258 -7.691 1 98.88 23 VAL B C 1
ATOM 745 O O . VAL B 1 23 ? 4.031 -10.336 -6.867 1 98.88 23 VAL B O 1
ATOM 748 N N . LYS B 1 24 ? 4.82 -11.344 -8.695 1 98.81 24 LYS B N 1
ATOM 749 C CA . LYS B 1 24 ? 5.836 -10.312 -8.883 1 98.81 24 LYS B CA 1
ATOM 750 C C . LYS B 1 24 ? 5.195 -8.938 -9.07 1 98.81 24 LYS B C 1
ATOM 752 O O . LYS B 1 24 ? 5.668 -7.949 -8.516 1 98.81 24 LYS B O 1
ATOM 757 N N . MET B 1 25 ? 4.18 -8.906 -9.781 1 98.88 25 MET B N 1
ATOM 758 C CA . MET B 1 25 ? 3.469 -7.652 -10.023 1 98.88 25 MET B CA 1
ATOM 759 C C . MET B 1 25 ? 2.885 -7.098 -8.727 1 98.88 25 MET B C 1
ATOM 761 O O . MET B 1 25 ? 3.012 -5.906 -8.445 1 98.88 25 MET B O 1
ATOM 765 N N . ARG B 1 26 ? 2.354 -7.875 -7.996 1 98.88 26 ARG B N 1
ATOM 766 C CA . ARG B 1 26 ? 1.758 -7.434 -6.742 1 98.88 26 ARG B CA 1
ATOM 767 C C . ARG B 1 26 ? 2.83 -6.984 -5.754 1 98.88 26 ARG B C 1
ATOM 769 O O . ARG B 1 26 ? 2.631 -6.027 -5.004 1 98.88 26 ARG B O 1
ATOM 776 N N . GLU B 1 27 ? 3.961 -7.664 -5.758 1 98.88 27 GLU B N 1
ATOM 777 C CA . GLU B 1 27 ? 5.086 -7.242 -4.93 1 98.88 27 GLU B CA 1
ATOM 778 C C . GLU B 1 27 ? 5.559 -5.844 -5.309 1 98.88 27 GLU B C 1
ATOM 780 O O . GLU B 1 27 ? 5.848 -5.023 -4.434 1 98.88 27 GLU B O 1
ATOM 785 N N . HIS B 1 28 ? 5.559 -5.555 -6.547 1 98.88 28 HIS B N 1
ATOM 786 C CA . HIS B 1 28 ? 5.934 -4.227 -7.023 1 98.88 28 HIS B CA 1
ATOM 787 C C . HIS B 1 28 ? 4.914 -3.178 -6.59 1 98.88 28 HIS B C 1
ATOM 789 O O . HIS B 1 28 ? 5.289 -2.088 -6.152 1 98.88 28 HIS B O 1
ATOM 795 N N . VAL B 1 29 ? 3.67 -3.484 -6.645 1 98.94 29 VAL B N 1
ATOM 796 C CA . VAL B 1 29 ? 2.607 -2.582 -6.211 1 98.94 29 VAL B CA 1
ATOM 797 C C . VAL B 1 29 ? 2.742 -2.309 -4.715 1 98.94 29 VAL B C 1
ATOM 799 O O . VAL B 1 29 ? 2.621 -1.163 -4.273 1 98.94 29 VAL B O 1
ATOM 802 N N . ILE B 1 30 ? 2.996 -3.322 -3.951 1 98.94 30 ILE B N 1
ATOM 803 C CA . ILE B 1 30 ? 3.166 -3.186 -2.508 1 98.94 30 ILE B CA 1
ATOM 804 C C . ILE B 1 30 ? 4.309 -2.219 -2.213 1 98.94 30 ILE B C 1
ATOM 806 O O . ILE B 1 30 ? 4.176 -1.331 -1.366 1 98.94 30 ILE B O 1
ATOM 810 N N . GLU B 1 31 ? 5.355 -2.408 -2.963 1 98.94 31 GLU B N 1
ATOM 811 C CA . GLU B 1 31 ? 6.496 -1.518 -2.787 1 98.94 31 GLU B CA 1
ATOM 812 C C . GLU B 1 31 ? 6.113 -0.068 -3.076 1 98.94 31 GLU B C 1
ATOM 814 O O . GLU B 1 31 ? 6.496 0.839 -2.334 1 98.94 31 GLU B O 1
ATOM 819 N N . GLN B 1 32 ? 5.355 0.164 -4.082 1 98.94 32 GLN B N 1
ATOM 820 C CA . GLN B 1 32 ? 4.914 1.505 -4.453 1 98.94 32 GLN B CA 1
ATOM 821 C C . GLN B 1 32 ? 3.998 2.096 -3.387 1 98.94 32 GLN B C 1
ATOM 823 O O . GLN B 1 32 ? 4.117 3.271 -3.039 1 98.94 32 GLN B O 1
ATOM 828 N N . LEU B 1 33 ? 3.182 1.292 -2.906 1 98.94 33 LEU B N 1
ATOM 829 C CA . LEU B 1 33 ? 2.25 1.746 -1.879 1 98.94 33 LEU B CA 1
ATOM 830 C C . LEU B 1 33 ? 2.986 2.072 -0.583 1 98.94 33 LEU B C 1
ATOM 832 O O . LEU B 1 33 ? 2.646 3.041 0.101 1 98.94 33 LEU B O 1
ATOM 836 N N . GLU B 1 34 ? 3.951 1.3 -0.27 1 98.94 34 GLU B N 1
ATOM 837 C CA . GLU B 1 34 ? 4.766 1.569 0.91 1 98.94 34 GLU B CA 1
ATOM 838 C C . GLU B 1 34 ? 5.52 2.889 0.771 1 98.94 34 GLU B C 1
ATOM 840 O O . GLU B 1 34 ? 5.637 3.648 1.736 1 98.94 34 GLU B O 1
ATOM 845 N N . GLU B 1 35 ? 6.023 3.209 -0.376 1 98.94 35 GLU B N 1
ATOM 846 C CA . GLU B 1 35 ? 6.684 4.484 -0.634 1 98.94 35 GLU B CA 1
ATOM 847 C C . GLU B 1 35 ? 5.715 5.652 -0.476 1 98.94 35 GLU B C 1
ATOM 849 O O . GLU B 1 35 ? 6.066 6.688 0.093 1 98.94 35 GLU B O 1
ATOM 854 N N . GLU B 1 36 ? 4.57 5.461 -0.977 1 98.94 36 GLU B N 1
ATOM 855 C CA . GLU B 1 36 ? 3.545 6.488 -0.841 1 98.94 36 GLU B CA 1
ATOM 856 C C . GLU B 1 36 ? 3.203 6.738 0.626 1 98.94 36 GLU B C 1
ATOM 858 O O . GLU B 1 36 ? 3.047 7.887 1.047 1 98.94 36 GLU B O 1
ATOM 863 N N . ILE B 1 37 ? 3.076 5.719 1.377 1 98.94 37 ILE 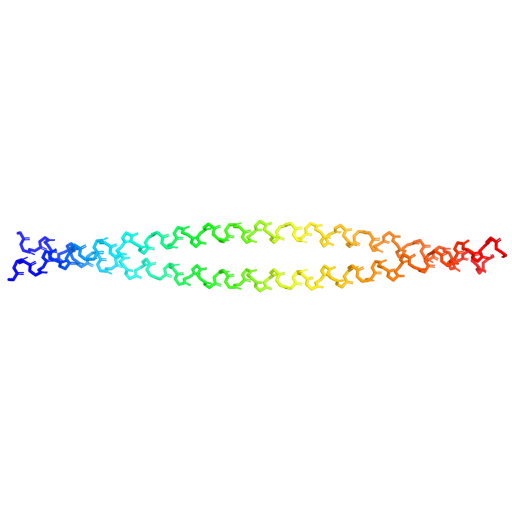B N 1
ATOM 864 C CA . ILE B 1 37 ? 2.773 5.832 2.801 1 98.94 37 ILE B CA 1
ATOM 865 C C . ILE B 1 37 ? 3.885 6.605 3.504 1 98.94 37 ILE B C 1
ATOM 867 O O . ILE B 1 37 ? 3.611 7.488 4.324 1 98.94 37 ILE B O 1
ATOM 871 N N . GLN B 1 38 ? 5.094 6.34 3.133 1 98.88 38 GLN B N 1
ATOM 872 C CA . GLN B 1 38 ? 6.223 7.051 3.723 1 98.88 38 GLN B CA 1
ATOM 873 C C . GLN B 1 38 ? 6.164 8.539 3.396 1 98.88 38 GLN B C 1
ATOM 875 O O . GLN B 1 38 ? 6.422 9.383 4.262 1 98.88 38 GLN B O 1
ATOM 880 N N . ALA B 1 39 ? 5.891 8.891 2.193 1 98.94 39 ALA B N 1
ATOM 881 C CA . ALA B 1 39 ? 5.781 10.289 1.79 1 98.94 39 ALA B CA 1
ATOM 882 C C . ALA B 1 39 ? 4.664 10.992 2.557 1 98.94 39 ALA B C 1
ATOM 884 O O . ALA B 1 39 ? 4.832 12.133 3 1 98.94 39 ALA B O 1
ATOM 885 N N . LYS B 1 40 ? 3.605 10.258 2.709 1 98.94 40 LYS B N 1
ATOM 886 C CA . LYS B 1 40 ? 2.475 10.852 3.42 1 98.94 40 LYS B CA 1
ATOM 887 C C . LYS B 1 40 ? 2.781 11 4.906 1 98.94 40 LYS B C 1
ATOM 889 O O . LYS B 1 40 ? 2.377 11.984 5.531 1 98.94 40 LYS B O 1
ATOM 894 N N . GLU B 1 41 ? 3.523 10.078 5.477 1 98.94 41 GLU B N 1
ATOM 895 C CA . GLU B 1 41 ? 3.967 10.188 6.863 1 98.94 41 GLU B CA 1
ATOM 896 C C . GLU B 1 41 ? 4.855 11.414 7.059 1 98.94 41 GLU B C 1
ATOM 898 O O . GLU B 1 41 ? 4.734 12.117 8.062 1 98.94 41 GLU B O 1
ATOM 903 N N . GLN B 1 42 ? 5.711 11.703 6.164 1 98.88 42 GLN B N 1
ATOM 904 C CA . GLN B 1 42 ? 6.562 12.891 6.223 1 98.88 42 GLN B CA 1
ATOM 905 C C . GLN B 1 42 ? 5.73 14.164 6.18 1 98.88 42 GLN B C 1
ATOM 907 O O . GLN B 1 42 ? 5.973 15.102 6.949 1 98.88 42 GLN B O 1
ATOM 912 N N . LEU B 1 43 ? 4.766 14.188 5.332 1 98.88 43 LEU B N 1
ATOM 913 C CA . LEU B 1 43 ? 3.891 15.352 5.203 1 98.88 43 LEU B CA 1
ATOM 914 C C . LEU B 1 43 ? 3.096 15.578 6.484 1 98.88 43 LEU B C 1
ATOM 916 O O . LEU B 1 43 ? 2.963 16.703 6.945 1 98.88 43 LEU B O 1
ATOM 920 N N . ILE B 1 44 ? 2.59 14.531 7.051 1 98.94 44 ILE B N 1
ATOM 921 C CA . ILE B 1 44 ? 1.85 14.609 8.305 1 98.94 44 ILE B CA 1
ATOM 922 C C . ILE B 1 44 ? 2.746 15.18 9.398 1 98.94 44 ILE B C 1
ATOM 924 O O . ILE B 1 44 ? 2.318 16.047 10.172 1 98.94 44 ILE B O 1
ATOM 928 N N . TYR B 1 45 ? 3.928 14.734 9.422 1 98.94 45 TYR B N 1
ATOM 929 C CA . TYR B 1 45 ? 4.895 15.211 10.406 1 98.94 45 TYR B CA 1
ATOM 930 C C . TYR B 1 45 ? 5.172 16.703 10.227 1 98.94 45 TYR B C 1
ATOM 932 O O . TYR B 1 45 ? 5.145 17.453 11.195 1 98.94 45 TYR B O 1
ATOM 940 N N . GLU B 1 46 ? 5.469 17.109 9.047 1 98.88 46 GLU B N 1
ATOM 941 C CA . GLU B 1 46 ? 5.77 18.516 8.734 1 98.88 46 GLU B CA 1
ATOM 942 C C . GLU B 1 46 ? 4.586 19.422 9.062 1 98.88 46 GLU B C 1
ATOM 944 O O . GLU B 1 46 ? 4.762 20.469 9.672 1 98.88 46 GLU B O 1
ATOM 949 N N . GLN B 1 47 ? 3.4 18.969 8.727 1 98.81 47 GLN B N 1
ATOM 950 C CA . GLN B 1 47 ? 2.197 19.734 9.039 1 98.81 47 GLN B CA 1
ATOM 951 C C . GLN B 1 47 ? 1.972 19.828 10.547 1 98.81 47 GLN B C 1
ATOM 953 O O . GLN B 1 47 ? 1.572 20.875 11.062 1 98.81 47 GLN B O 1
ATOM 958 N N . GLY B 1 48 ? 2.25 18.672 11.133 1 98.69 48 GLY B N 1
ATOM 959 C CA . GLY B 1 48 ? 2.162 18.672 12.586 1 98.69 48 GLY B CA 1
ATOM 960 C C . GLY B 1 48 ? 3.109 19.656 13.234 1 98.69 48 GLY B C 1
ATOM 961 O O . GLY B 1 48 ? 2.732 20.359 14.18 1 98.69 48 GLY B O 1
ATOM 962 N N . HIS B 1 49 ? 4.297 19.781 12.75 1 98.56 49 HIS B N 1
ATOM 963 C CA . HIS B 1 49 ? 5.281 20.734 13.242 1 98.56 49 HIS B CA 1
ATOM 964 C C . HIS B 1 49 ? 4.824 22.172 13 1 98.56 49 HIS B C 1
ATOM 966 O O . HIS B 1 49 ? 4.902 23.016 13.898 1 98.56 49 HIS B O 1
ATOM 972 N N . LEU B 1 50 ? 4.316 22.391 11.867 1 98.44 50 LEU B N 1
ATOM 973 C CA . LEU B 1 50 ? 3.828 23.719 11.516 1 98.44 50 LEU B CA 1
ATOM 974 C C . LEU B 1 50 ? 2.666 24.125 12.414 1 98.44 50 LEU B C 1
ATOM 976 O O . LEU B 1 50 ? 2.598 25.266 12.875 1 98.44 50 LEU B O 1
ATOM 980 N N . ILE B 1 51 ? 1.785 23.234 12.711 1 98.25 51 ILE B N 1
ATOM 981 C CA . ILE B 1 51 ? 0.653 23.484 13.594 1 98.25 51 ILE B CA 1
ATOM 982 C C . ILE B 1 51 ? 1.158 23.875 14.984 1 98.25 51 ILE B C 1
ATOM 984 O O . ILE B 1 51 ? 0.656 24.812 15.594 1 98.25 51 ILE B O 1
ATOM 988 N N . HIS B 1 52 ? 2.176 23.188 15.391 1 97.5 52 HIS B N 1
ATOM 989 C CA . HIS B 1 52 ? 2.754 23.484 16.688 1 97.5 52 HIS B CA 1
ATOM 990 C C . HIS B 1 52 ? 3.324 24.906 16.734 1 97.5 52 HIS B C 1
ATOM 992 O O . HIS B 1 52 ? 3.113 25.641 17.703 1 97.5 52 HIS B O 1
ATOM 998 N N . ILE B 1 53 ? 4.02 25.281 15.719 1 96.5 53 ILE B N 1
ATOM 999 C CA . ILE B 1 53 ? 4.602 26.609 15.625 1 96.5 53 ILE B CA 1
ATOM 1000 C C . ILE B 1 53 ? 3.494 27.656 15.617 1 96.5 53 ILE B C 1
ATOM 1002 O O . ILE B 1 53 ? 3.543 28.641 16.375 1 96.5 53 ILE B O 1
ATOM 1006 N N . LEU B 1 54 ? 2.42 27.422 14.93 1 94.06 54 LEU B N 1
ATOM 1007 C CA . LEU B 1 54 ? 1.332 28.375 14.773 1 94.06 54 LEU B CA 1
ATOM 1008 C C . LEU B 1 54 ? 0.534 28.516 16.062 1 94.06 54 LEU B C 1
ATOM 1010 O O . LEU B 1 54 ? 0.099 29.609 16.422 1 94.06 54 LEU B O 1
ATOM 1014 N N . GLU B 1 55 ? 0.413 27.453 16.812 1 92.12 55 GLU B N 1
ATOM 1015 C CA . GLU B 1 55 ? -0.297 27.469 18.094 1 92.12 55 GLU B CA 1
ATOM 1016 C C . GLU B 1 55 ? 0.499 28.234 19.141 1 92.12 55 GLU B C 1
ATOM 1018 O O . GLU B 1 55 ? -0.077 28.938 19.969 1 92.12 55 GLU B O 1
ATOM 1023 N N . SER B 1 56 ? 1.782 28.188 19.094 1 87.81 56 SER B N 1
ATOM 1024 C CA . SER B 1 56 ? 2.646 28.875 20.062 1 87.81 56 SER B CA 1
ATOM 1025 C C . SER B 1 56 ? 2.672 30.375 19.797 1 87.81 56 SER B C 1
ATOM 1027 O O . SER B 1 56 ? 2.691 31.172 20.734 1 87.81 56 SER B O 1
ATOM 1029 N N . GLU B 1 57 ? 2.531 30.859 18.703 1 82.81 57 GLU B N 1
ATOM 1030 C CA . GLU B 1 57 ? 2.508 32.281 18.312 1 82.81 57 GLU B CA 1
ATOM 1031 C C . GLU B 1 57 ? 1.187 32.938 18.719 1 82.81 57 GLU B C 1
ATOM 1033 O O . GLU B 1 57 ? 1.166 34.062 19.156 1 82.81 57 GLU B O 1
ATOM 1038 N N . ASN B 1 58 ? 0.231 32.188 18.547 1 81.19 58 ASN B N 1
ATOM 1039 C CA . ASN B 1 58 ? -1.085 32.719 18.906 1 81.19 58 ASN B CA 1
ATOM 1040 C C . ASN B 1 58 ? -1.244 32.844 20.406 1 81.19 58 ASN B C 1
ATOM 1042 O O . ASN B 1 58 ? -1.887 33.781 20.891 1 81.19 58 ASN B O 1
ATOM 1046 N N . LYS B 1 59 ? -0.709 32.031 21.172 1 76 59 LYS B N 1
ATOM 1047 C CA . LYS B 1 59 ? -0.769 32.094 22.641 1 76 59 LYS B CA 1
ATOM 1048 C C . LYS B 1 59 ? 0.015 33.312 23.156 1 76 59 LYS B C 1
ATOM 1050 O O . LYS B 1 59 ? -0.415 33.969 24.109 1 76 59 LYS B O 1
ATOM 1055 N N . PHE B 1 60 ? 1.067 33.656 22.594 1 71.81 60 PHE B N 1
ATOM 1056 C CA . PHE B 1 60 ? 1.881 34.812 22.984 1 71.81 60 PHE B CA 1
ATOM 1057 C C . PHE B 1 60 ? 1.151 36.094 22.688 1 71.81 60 PHE B C 1
ATOM 1059 O O . PHE B 1 60 ? 1.216 37.031 23.484 1 71.81 60 PHE B O 1
ATOM 1066 N N . ASP B 1 61 ? 0.416 36.156 21.797 1 67.81 61 ASP B N 1
ATOM 1067 C CA . ASP B 1 61 ? -0.333 37.375 21.438 1 67.81 61 ASP B CA 1
ATOM 1068 C C . ASP B 1 61 ? -1.505 37.594 22.391 1 67.81 61 ASP B C 1
ATOM 1070 O O . ASP B 1 61 ? -1.81 38.719 22.766 1 67.81 61 ASP B O 1
ATOM 1074 N N . GLU B 1 62 ? -2.043 36.562 22.75 1 64.88 62 GLU B N 1
ATOM 1075 C CA . GLU B 1 62 ? -3.143 36.688 23.703 1 64.88 62 GLU B CA 1
ATOM 1076 C C . GLU B 1 62 ? -2.65 37.188 25.047 1 64.88 62 GLU B C 1
ATOM 1078 O O . GLU B 1 62 ? -3.324 38 25.688 1 64.88 62 GLU B O 1
ATOM 1083 N N . VAL B 1 63 ? -1.44 36.812 25.422 1 66.19 63 VAL B N 1
ATOM 1084 C CA . VAL B 1 63 ? -0.886 37.25 26.703 1 66.19 63 VAL B CA 1
ATOM 1085 C C . VAL B 1 63 ? -0.4 38.688 26.609 1 66.19 63 VAL B C 1
ATOM 1087 O O . VAL B 1 63 ? -0.541 39.438 27.562 1 66.19 63 VAL B O 1
ATOM 1090 N N . SER B 1 64 ? 0.069 39.062 25.484 1 62.97 64 SER B N 1
ATOM 1091 C CA . SER B 1 64 ? 0.582 40.406 25.312 1 62.97 64 SER B CA 1
ATOM 1092 C C . SER B 1 64 ? -0.54 41.438 25.391 1 62.97 64 SER B C 1
ATOM 1094 O O . SER B 1 64 ? -0.328 42.562 25.844 1 62.97 64 SER B O 1
ATOM 1096 N N . TRP B 1 65 ? -1.759 41.031 25.109 1 59.38 65 TRP B N 1
ATOM 1097 C CA . TRP B 1 65 ? -2.863 41.969 25.172 1 59.38 65 TRP B CA 1
ATOM 1098 C C . TRP B 1 65 ? -3.387 42.125 26.594 1 59.38 65 TRP B C 1
ATOM 1100 O O . TRP B 1 65 ? -4.094 43.062 26.922 1 59.38 65 TRP B O 1
ATOM 1110 N N . HIS B 1 66 ? -3.072 41.25 27.359 1 54.72 66 HIS B N 1
ATOM 1111 C CA . HIS B 1 66 ? -3.604 41.312 28.719 1 54.72 66 HIS B CA 1
ATOM 1112 C C . HIS B 1 66 ? -2.615 41.969 29.672 1 54.72 66 HIS B C 1
ATOM 1114 O O . HIS B 1 66 ? -2.91 42.156 30.844 1 54.72 66 HIS B O 1
ATOM 1120 N N . PHE B 1 67 ? -1.395 42.281 29.141 1 51.16 67 PHE B N 1
ATOM 1121 C CA . PHE B 1 67 ? -0.533 43.125 29.938 1 51.16 67 PHE B CA 1
ATOM 1122 C C . PHE B 1 67 ? -0.369 44.5 29.281 1 51.16 67 PHE B C 1
ATOM 1124 O O . PHE B 1 67 ? -0.31 44.594 28.047 1 51.16 67 PHE B O 1
#